Protein AF-A0A7W7DA77-F1 (afdb_monomer_lite)

Secondary structure (DSSP, 8-state):
-----HHHHHHHTSSPP--SSSSHHHHHHHH-TT----HHHHHHHHHHHHHHTTS-S-------TTSS-------------

pLDDT: mean 74.84, std 14.31, range [39.41, 87.75]

Sequence (81 aa):
MTTLTAWEAAARMFEPPVHRWATPGELAAAIDPTTVQTEALHLIDQALVDVAEGRCDRLIVTVPPQEGKAPGSPQSVPCGC

Structure (mmCIF, N/CA/C/O backbone):
data_AF-A0A7W7DA77-F1
#
_entry.id   AF-A0A7W7DA77-F1
#
loop_
_atom_site.group_PDB
_atom_site.id
_atom_site.type_symbol
_atom_site.label_atom_id
_atom_site.label_alt_id
_atom_site.label_comp_id
_atom_site.label_asym_id
_atom_site.label_entity_id
_atom_site.label_seq_id
_atom_site.pdbx_PDB_ins_code
_atom_site.Cartn_x
_atom_site.Cartn_y
_atom_site.Cartn_z
_atom_site.occupancy
_atom_site.B_iso_or_equiv
_atom_site.auth_seq_id
_atom_site.auth_comp_id
_atom_site.auth_asym_id
_atom_site.auth_atom_id
_atom_site.pdbx_PDB_model_num
ATOM 1 N N . MET A 1 1 ? -30.975 21.194 -3.983 1.00 46.53 1 MET A N 1
ATOM 2 C CA . MET A 1 1 ? -29.787 21.571 -3.190 1.00 46.53 1 MET A CA 1
ATOM 3 C C . MET A 1 1 ? -30.115 21.259 -1.738 1.00 46.53 1 MET A C 1
ATOM 5 O O . MET A 1 1 ? -30.772 22.053 -1.083 1.00 46.53 1 MET A O 1
ATOM 9 N N . THR A 1 2 ? -29.831 20.039 -1.292 1.00 60.69 2 THR A N 1
ATOM 10 C CA . THR A 1 2 ? -30.158 19.571 0.062 1.00 60.69 2 THR A CA 1
ATOM 11 C C . THR A 1 2 ? -29.116 20.127 1.028 1.00 60.69 2 THR A C 1
ATOM 13 O O . THR A 1 2 ? -27.956 19.731 0.992 1.00 60.69 2 THR A O 1
ATOM 16 N N . THR A 1 3 ? -29.507 21.107 1.839 1.00 71.81 3 THR A N 1
ATOM 17 C CA . THR A 1 3 ? -28.702 21.616 2.955 1.00 71.81 3 THR A CA 1
ATOM 18 C C . THR A 1 3 ? -28.559 20.517 4.002 1.00 71.81 3 THR A C 1
ATOM 20 O O . THR A 1 3 ? -29.537 20.180 4.666 1.00 71.81 3 THR A O 1
ATOM 23 N N . LEU A 1 4 ? -27.357 19.949 4.116 1.00 79.25 4 LEU A N 1
ATOM 24 C CA . LEU A 1 4 ? -27.015 18.957 5.136 1.00 79.25 4 LEU A CA 1
ATOM 25 C C . LEU A 1 4 ? -27.182 19.570 6.528 1.00 79.25 4 LEU A C 1
ATOM 27 O O . LEU A 1 4 ? -26.783 20.714 6.768 1.00 79.25 4 LEU A O 1
ATOM 31 N N . THR A 1 5 ? -27.762 18.811 7.451 1.00 87.75 5 THR A N 1
ATOM 32 C CA . THR A 1 5 ? -27.847 19.244 8.852 1.00 87.75 5 THR A CA 1
ATOM 33 C C . THR A 1 5 ? -26.468 19.162 9.517 1.00 87.75 5 THR A C 1
ATOM 35 O O . THR A 1 5 ? -25.623 18.364 9.112 1.00 87.75 5 THR A O 1
ATOM 38 N N . ALA A 1 6 ? -26.224 19.954 10.567 1.00 83.38 6 ALA A N 1
ATOM 39 C CA . ALA A 1 6 ? -24.957 19.908 11.312 1.00 83.38 6 ALA A CA 1
ATOM 40 C C . ALA A 1 6 ? -24.633 18.496 11.846 1.00 83.38 6 ALA A C 1
ATOM 42 O O . ALA A 1 6 ? -23.473 18.096 11.887 1.00 83.38 6 ALA A O 1
ATOM 43 N N . TRP A 1 7 ? -25.665 17.721 12.191 1.00 81.38 7 TRP A N 1
ATOM 44 C CA . TRP A 1 7 ? -25.547 16.332 12.634 1.00 81.38 7 TRP A CA 1
ATOM 45 C C . TRP A 1 7 ? -25.141 15.377 11.511 1.00 81.38 7 TRP A C 1
ATOM 47 O O . TRP A 1 7 ? -24.327 14.487 11.726 1.00 81.38 7 TRP A O 1
ATOM 57 N N . GLU A 1 8 ? -25.656 15.586 10.302 1.00 86.69 8 GLU A N 1
ATOM 58 C CA . GLU A 1 8 ? -25.304 14.791 9.123 1.00 86.69 8 GLU A CA 1
ATOM 59 C C . GLU A 1 8 ? -23.869 15.084 8.655 1.00 86.69 8 GLU A C 1
ATOM 61 O O . GLU A 1 8 ? -23.123 14.169 8.311 1.00 86.69 8 GLU A O 1
ATOM 66 N N . ALA A 1 9 ? -23.434 16.348 8.732 1.00 83.62 9 ALA A N 1
ATOM 67 C CA . ALA A 1 9 ? -22.038 16.722 8.503 1.00 83.62 9 ALA A CA 1
ATOM 68 C C . ALA A 1 9 ? -21.096 16.097 9.548 1.00 83.62 9 ALA A C 1
ATOM 70 O O . ALA A 1 9 ? -20.013 15.633 9.196 1.00 83.62 9 ALA A O 1
ATOM 71 N N . ALA A 1 10 ? -21.518 16.042 10.816 1.00 84.12 10 ALA A N 1
ATOM 72 C CA . ALA A 1 10 ? -20.756 15.386 11.873 1.00 84.12 10 ALA A CA 1
ATOM 73 C C . ALA A 1 10 ? -20.675 13.865 11.686 1.00 84.12 10 ALA A C 1
ATOM 75 O O . ALA A 1 10 ? -19.601 13.298 11.863 1.00 84.12 10 ALA A O 1
ATOM 76 N N . ALA A 1 11 ? -21.768 13.213 11.278 1.00 85.50 11 ALA A N 1
ATOM 77 C CA . ALA A 1 11 ? -21.797 11.774 11.019 1.00 85.50 11 ALA A CA 1
ATOM 78 C C . ALA A 1 11 ? -20.791 11.358 9.932 1.00 85.50 11 ALA A C 1
ATOM 80 O O . ALA A 1 11 ? -20.062 10.387 10.121 1.00 85.50 11 ALA A O 1
ATOM 81 N N . ARG A 1 12 ? -20.660 12.149 8.857 1.00 80.81 12 ARG A N 1
ATOM 82 C CA . ARG A 1 12 ? -19.684 11.894 7.781 1.00 80.81 12 ARG A CA 1
ATOM 83 C C . ARG A 1 12 ? -18.224 11.936 8.225 1.00 80.81 12 ARG A C 1
ATOM 85 O O . ARG A 1 12 ? -17.385 11.330 7.574 1.00 80.81 12 ARG A O 1
ATOM 92 N N . MET A 1 13 ? -17.898 12.626 9.319 1.00 81.81 13 MET A N 1
ATOM 93 C CA . MET A 1 13 ? -16.529 12.614 9.853 1.00 81.81 13 MET A CA 1
ATOM 94 C C . MET A 1 13 ? -16.158 11.271 10.496 1.00 81.81 13 MET A C 1
ATOM 96 O O . MET A 1 13 ? -14.975 10.991 10.662 1.00 81.81 13 MET A O 1
ATOM 100 N N . PHE A 1 14 ? -17.155 10.460 10.864 1.00 81.56 14 PHE A N 1
ATOM 101 C CA . PHE A 1 14 ? -16.971 9.124 11.435 1.00 81.56 14 PHE A CA 1
ATOM 102 C C . PHE A 1 14 ? -17.149 8.004 10.404 1.00 81.56 14 PHE A C 1
ATOM 104 O O . PHE A 1 14 ? -16.939 6.837 10.734 1.00 81.56 14 PHE A O 1
ATOM 111 N N . GLU A 1 15 ? -17.547 8.332 9.173 1.00 83.00 15 GLU A N 1
ATOM 112 C CA . GLU A 1 15 ? -17.589 7.355 8.091 1.00 83.00 15 GLU A CA 1
ATOM 113 C C . GLU A 1 15 ? -16.157 6.923 7.744 1.00 83.00 15 GLU A C 1
ATOM 115 O O . GLU A 1 15 ? -15.250 7.762 7.697 1.00 83.00 15 GLU A O 1
ATOM 120 N N . PRO A 1 16 ? -15.921 5.619 7.515 1.00 76.44 16 PRO A N 1
ATOM 121 C CA . PRO A 1 16 ? -14.607 5.152 7.113 1.00 76.44 16 PRO A CA 1
ATOM 122 C C . PRO A 1 16 ? -14.197 5.840 5.802 1.00 76.44 16 PRO A C 1
ATOM 124 O O . PRO A 1 16 ? -15.027 5.978 4.896 1.00 76.44 16 PRO A O 1
ATOM 127 N N . PRO A 1 17 ? -12.934 6.288 5.680 1.00 73.69 17 PRO A N 1
ATOM 128 C CA . PRO A 1 17 ? -12.471 6.962 4.479 1.00 73.69 17 PRO A CA 1
ATOM 129 C C . PRO A 1 17 ? -12.636 6.035 3.275 1.00 73.69 17 PRO A C 1
ATOM 131 O O . PRO A 1 17 ? -12.121 4.919 3.243 1.00 73.69 17 PRO A O 1
ATOM 134 N N . VAL A 1 18 ? -13.371 6.504 2.268 1.00 76.12 18 VAL A N 1
ATOM 135 C CA . VAL A 1 18 ? -13.539 5.759 1.021 1.00 76.12 18 VAL A CA 1
ATOM 136 C C . VAL A 1 18 ? -12.281 5.956 0.183 1.00 76.12 18 VAL A C 1
ATOM 138 O O . VAL A 1 18 ? -12.049 7.032 -0.374 1.00 76.12 18 VAL A O 1
ATOM 141 N N . HIS A 1 19 ? -11.455 4.918 0.090 1.00 77.56 19 HIS A N 1
ATOM 142 C CA . HIS A 1 19 ? -10.310 4.910 -0.812 1.00 77.56 19 HIS A CA 1
ATOM 143 C C . HIS A 1 19 ? -10.793 4.700 -2.249 1.00 77.56 19 HIS A C 1
ATOM 145 O O . HIS A 1 19 ? -11.471 3.726 -2.563 1.00 77.56 19 HIS A O 1
ATOM 151 N N . ARG A 1 20 ? -10.469 5.648 -3.133 1.00 82.44 20 ARG A N 1
ATOM 152 C CA . ARG A 1 20 ? -10.875 5.603 -4.546 1.00 82.44 20 ARG A CA 1
ATOM 153 C C . ARG A 1 20 ? -10.141 4.523 -5.352 1.00 82.44 20 ARG A C 1
ATOM 155 O O . ARG A 1 20 ? -10.678 4.069 -6.356 1.00 82.44 20 ARG A O 1
ATOM 162 N N . TRP A 1 21 ? -8.931 4.160 -4.936 1.00 8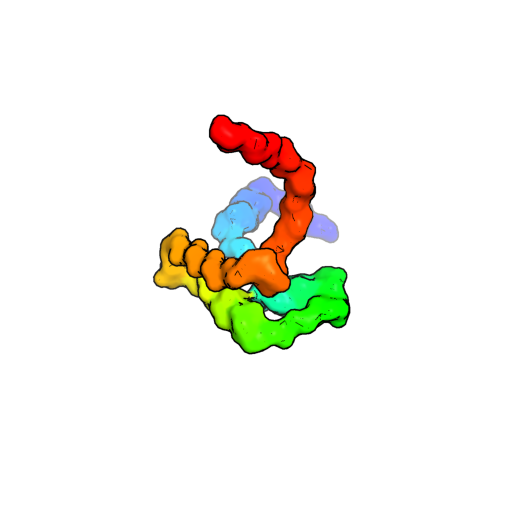2.44 21 TRP A N 1
ATOM 163 C CA . TRP A 1 21 ? -8.064 3.189 -5.605 1.00 82.44 21 TRP A CA 1
ATOM 164 C C . TRP A 1 21 ? -7.808 2.010 -4.677 1.00 82.44 21 TRP A C 1
ATOM 166 O O . TRP A 1 21 ? -7.674 2.215 -3.467 1.00 82.44 21 TRP A O 1
ATOM 176 N N . ALA A 1 22 ? -7.753 0.803 -5.240 1.00 80.25 22 ALA A N 1
ATOM 177 C CA . ALA A 1 22 ? -7.565 -0.419 -4.468 1.00 80.25 22 ALA A CA 1
ATOM 178 C C . ALA A 1 22 ? -6.101 -0.601 -4.050 1.00 80.25 22 ALA A C 1
ATOM 180 O O . ALA A 1 22 ? -5.834 -1.115 -2.967 1.00 80.25 22 ALA A O 1
ATOM 181 N N . THR A 1 23 ? -5.155 -0.143 -4.879 1.00 80.69 23 THR A N 1
ATOM 182 C CA . THR A 1 23 ? -3.721 -0.192 -4.567 1.00 80.69 23 THR A CA 1
ATOM 183 C C . THR A 1 23 ? -3.022 1.147 -4.821 1.00 80.69 23 THR A C 1
ATOM 185 O O . THR A 1 23 ? -3.460 1.944 -5.661 1.00 80.69 23 THR A O 1
ATOM 188 N N . PRO A 1 24 ? -1.901 1.422 -4.132 1.00 79.50 24 PRO A N 1
ATOM 189 C CA . PRO A 1 24 ? -1.079 2.593 -4.426 1.00 79.50 24 PRO A CA 1
ATOM 190 C C . PRO A 1 24 ? -0.519 2.597 -5.860 1.00 79.50 24 PRO A C 1
ATOM 192 O O . PRO A 1 24 ? -0.383 3.670 -6.449 1.00 79.50 24 PRO A O 1
ATOM 195 N N . GLY A 1 25 ? -0.268 1.436 -6.468 1.00 78.81 25 GLY A N 1
ATOM 196 C CA . GLY A 1 25 ? 0.148 1.336 -7.868 1.00 78.81 25 GLY A CA 1
ATOM 197 C C . GLY A 1 25 ? -0.909 1.801 -8.867 1.00 78.81 25 G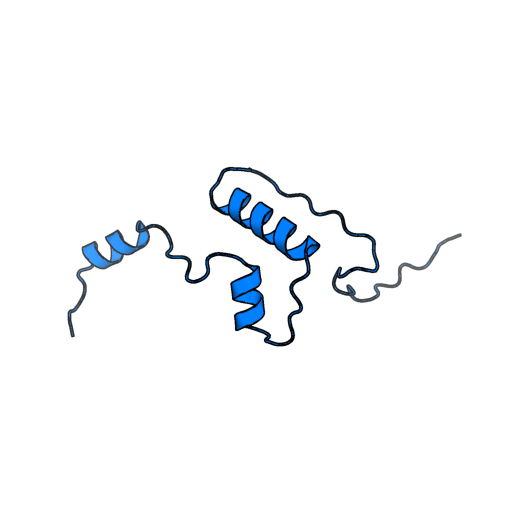LY A C 1
ATOM 198 O O . GLY A 1 25 ? -0.563 2.439 -9.865 1.00 78.81 25 GLY A O 1
ATOM 199 N N . GLU A 1 26 ? -2.196 1.573 -8.585 1.00 81.50 26 GLU A N 1
ATOM 200 C CA . GLU A 1 26 ? -3.299 2.130 -9.385 1.00 81.50 26 GLU A CA 1
ATOM 201 C C . GLU A 1 26 ? -3.355 3.657 -9.285 1.00 81.50 26 GLU A C 1
ATOM 203 O O . GLU A 1 26 ? -3.567 4.343 -10.288 1.00 81.50 26 GLU A O 1
ATOM 208 N N . LEU A 1 27 ? -3.123 4.201 -8.086 1.00 83.50 27 LEU A N 1
ATOM 209 C CA . LEU A 1 27 ? -2.993 5.643 -7.888 1.00 83.50 27 LEU A CA 1
ATOM 210 C C . LEU A 1 27 ? -1.797 6.199 -8.677 1.00 83.50 27 LEU A C 1
ATOM 212 O O . LEU A 1 27 ? -1.934 7.220 -9.351 1.00 83.50 27 LEU A O 1
ATOM 216 N N . ALA A 1 28 ? -0.645 5.529 -8.631 1.00 80.12 28 ALA A N 1
ATOM 217 C CA . ALA A 1 28 ? 0.557 5.963 -9.336 1.00 80.12 28 ALA A CA 1
ATOM 218 C C . ALA A 1 28 ? 0.351 5.991 -10.859 1.00 80.12 28 ALA A C 1
ATOM 220 O O . ALA A 1 28 ? 0.661 6.997 -11.493 1.00 80.12 28 ALA A O 1
ATOM 221 N N . ALA A 1 29 ? -0.266 4.952 -11.433 1.00 83.69 29 ALA A N 1
ATOM 222 C CA . ALA A 1 29 ? -0.600 4.910 -12.858 1.00 83.69 29 ALA A CA 1
ATOM 223 C C . ALA A 1 29 ? -1.629 5.982 -13.265 1.00 83.69 29 ALA A C 1
ATOM 225 O O . ALA A 1 29 ? -1.588 6.493 -14.384 1.00 83.69 29 ALA A O 1
ATOM 226 N N . ALA A 1 30 ? -2.551 6.338 -12.363 1.00 83.06 30 ALA A N 1
ATOM 227 C CA . ALA A 1 30 ? -3.521 7.404 -12.601 1.00 83.06 30 ALA A CA 1
ATOM 228 C C . ALA A 1 30 ? -2.895 8.812 -12.556 1.00 83.06 30 ALA A C 1
ATOM 230 O O . ALA A 1 30 ? -3.402 9.714 -13.224 1.00 83.06 30 ALA A O 1
ATOM 231 N N . ILE A 1 31 ? -1.828 9.011 -11.772 1.00 85.19 31 ILE A N 1
ATOM 232 C CA . ILE A 1 31 ? -1.098 10.286 -11.676 1.00 85.19 31 ILE A CA 1
ATOM 233 C C . ILE A 1 31 ? -0.106 10.436 -12.832 1.00 85.19 31 ILE A C 1
ATOM 235 O O . ILE A 1 31 ? -0.083 11.478 -13.486 1.00 85.19 31 ILE A O 1
ATOM 239 N N . ASP A 1 32 ? 0.711 9.411 -13.070 1.00 81.50 32 ASP A N 1
ATOM 240 C CA . ASP A 1 32 ? 1.730 9.394 -14.112 1.00 81.50 32 ASP A CA 1
ATOM 241 C C . ASP A 1 32 ? 1.578 8.126 -14.972 1.00 81.50 32 ASP A C 1
ATOM 243 O O . ASP A 1 32 ? 1.939 7.030 -14.529 1.00 81.50 32 ASP A O 1
ATOM 247 N N . PRO A 1 33 ? 1.089 8.250 -16.220 1.00 81.69 33 PRO A N 1
ATOM 248 C CA . PRO A 1 33 ? 0.897 7.113 -17.116 1.00 81.69 33 PRO A CA 1
ATOM 249 C C . PRO A 1 33 ? 2.215 6.497 -17.611 1.00 81.69 33 PRO A C 1
ATOM 251 O O . PRO A 1 33 ? 2.187 5.440 -18.237 1.00 81.69 33 PRO A O 1
ATOM 254 N N . THR A 1 34 ? 3.366 7.133 -17.356 1.00 83.06 34 THR A N 1
ATOM 255 C CA . THR A 1 34 ? 4.691 6.557 -17.640 1.00 83.06 34 THR A CA 1
ATOM 256 C C . THR A 1 34 ? 5.194 5.644 -16.521 1.00 83.06 34 THR A C 1
ATOM 258 O O . THR A 1 34 ? 6.221 4.983 -16.684 1.00 83.06 34 THR A O 1
ATOM 261 N N . THR A 1 35 ? 4.456 5.556 -15.409 1.00 80.06 35 THR A N 1
ATOM 262 C CA . THR A 1 35 ? 4.765 4.651 -14.300 1.00 80.06 35 THR A CA 1
ATOM 263 C C . THR A 1 35 ? 4.778 3.203 -14.783 1.00 80.06 35 THR A C 1
ATOM 265 O O . THR A 1 35 ? 3.744 2.633 -15.132 1.00 80.06 35 THR A O 1
ATOM 268 N N . VAL A 1 36 ? 5.955 2.579 -14.750 1.00 81.44 36 VAL A N 1
ATOM 269 C CA . VAL A 1 36 ? 6.107 1.145 -15.006 1.00 81.44 36 VAL A CA 1
ATOM 270 C C . VAL A 1 36 ? 5.939 0.399 -13.690 1.00 81.44 36 VAL A C 1
ATOM 272 O O . VAL A 1 36 ? 6.803 0.457 -12.817 1.00 81.44 36 VAL A O 1
ATOM 275 N N . GLN A 1 37 ? 4.827 -0.320 -13.559 1.00 80.75 37 GLN A N 1
ATOM 276 C CA . GLN A 1 37 ? 4.617 -1.246 -12.451 1.00 80.75 37 GLN A CA 1
ATOM 277 C C . GLN A 1 37 ? 5.458 -2.504 -12.672 1.00 80.75 37 GLN A C 1
ATOM 279 O O . GLN A 1 37 ? 5.270 -3.232 -13.647 1.00 80.75 37 GLN A O 1
ATOM 284 N N . THR A 1 38 ? 6.417 -2.735 -11.780 1.00 84.94 38 THR A N 1
ATOM 285 C CA . THR A 1 38 ? 7.252 -3.940 -11.761 1.00 84.94 38 THR A CA 1
ATOM 286 C C . THR A 1 38 ? 6.721 -4.922 -10.720 1.00 84.94 38 THR A C 1
ATOM 288 O O . THR A 1 38 ? 6.024 -4.528 -9.787 1.00 84.94 38 THR A O 1
ATOM 291 N N . GLU A 1 39 ? 7.085 -6.201 -10.830 1.00 84.62 39 GLU A N 1
ATOM 292 C CA . GLU A 1 39 ? 6.670 -7.224 -9.854 1.00 84.62 39 GLU A CA 1
ATOM 293 C C . GLU A 1 39 ? 7.077 -6.854 -8.415 1.00 84.62 39 GLU A C 1
ATOM 295 O O . GLU A 1 39 ? 6.323 -7.047 -7.466 1.00 84.62 39 GLU A O 1
ATOM 300 N N . ALA A 1 40 ? 8.248 -6.232 -8.249 1.00 83.56 40 ALA A N 1
ATOM 301 C CA . ALA A 1 40 ? 8.707 -5.747 -6.951 1.00 83.56 40 ALA A CA 1
ATOM 302 C C . ALA A 1 40 ? 7.815 -4.624 -6.389 1.00 83.56 40 ALA A C 1
ATOM 304 O O . ALA A 1 40 ? 7.547 -4.602 -5.188 1.00 83.56 40 ALA A O 1
ATOM 305 N N . LEU A 1 41 ? 7.330 -3.713 -7.240 1.00 85.06 41 LEU A N 1
ATOM 306 C CA . LEU A 1 41 ? 6.396 -2.663 -6.825 1.00 85.06 41 LEU A CA 1
ATOM 307 C C . LEU A 1 41 ? 5.034 -3.241 -6.435 1.00 85.06 41 LEU A C 1
ATOM 309 O O . LEU A 1 41 ? 4.459 -2.788 -5.451 1.00 85.06 41 LEU A O 1
ATOM 313 N N . HIS A 1 42 ? 4.573 -4.299 -7.107 1.00 84.56 42 HIS A N 1
ATOM 314 C CA . HIS A 1 42 ? 3.335 -4.979 -6.725 1.00 84.56 42 HIS A CA 1
ATOM 315 C C . HIS A 1 42 ? 3.413 -5.583 -5.312 1.00 84.56 42 HIS A C 1
ATOM 317 O O . HIS A 1 42 ? 2.472 -5.464 -4.528 1.00 84.56 42 HIS A O 1
ATOM 323 N N . LEU A 1 43 ? 4.556 -6.175 -4.948 1.00 86.75 43 LEU A N 1
ATOM 324 C CA . LEU A 1 43 ? 4.781 -6.691 -3.592 1.00 86.75 43 LEU A CA 1
ATOM 325 C C . LEU A 1 43 ? 4.792 -5.574 -2.539 1.00 86.75 43 LEU A C 1
ATOM 327 O O . LEU A 1 43 ? 4.261 -5.753 -1.442 1.00 86.75 43 LEU A O 1
ATOM 331 N N . ILE A 1 44 ? 5.373 -4.418 -2.871 1.00 87.00 44 ILE A N 1
ATOM 332 C CA . ILE A 1 44 ? 5.364 -3.242 -1.992 1.00 87.00 44 ILE A CA 1
ATOM 333 C C . ILE A 1 44 ? 3.937 -2.698 -1.840 1.00 87.00 44 ILE A C 1
ATOM 335 O O . ILE A 1 44 ? 3.536 -2.385 -0.721 1.00 87.00 44 ILE A O 1
ATOM 339 N N . ASP A 1 45 ? 3.154 -2.637 -2.918 1.00 86.88 45 ASP A N 1
ATOM 340 C CA . ASP A 1 45 ? 1.755 -2.200 -2.885 1.00 86.88 45 ASP A CA 1
ATOM 341 C C . ASP A 1 45 ? 0.904 -3.069 -1.962 1.00 86.88 45 ASP A C 1
ATOM 343 O O . ASP A 1 45 ? 0.174 -2.536 -1.128 1.00 86.88 45 ASP A O 1
ATOM 347 N N . GLN A 1 46 ? 1.022 -4.395 -2.066 1.00 86.56 46 GLN A N 1
ATOM 348 C CA . GLN A 1 46 ? 0.294 -5.312 -1.185 1.00 86.56 46 GLN A CA 1
ATOM 349 C C . GLN A 1 46 ? 0.690 -5.112 0.279 1.00 86.56 46 GLN A C 1
ATOM 351 O O . GLN A 1 46 ? -0.174 -4.991 1.144 1.00 86.56 46 GLN A O 1
ATOM 356 N N . ALA A 1 47 ? 1.987 -4.968 0.557 1.00 86.12 47 ALA A N 1
ATOM 357 C CA . ALA A 1 47 ? 2.458 -4.714 1.912 1.00 86.12 47 ALA A CA 1
ATOM 358 C C . ALA A 1 47 ? 1.975 -3.357 2.464 1.00 86.12 47 ALA A C 1
ATOM 360 O O . ALA A 1 47 ? 1.728 -3.225 3.663 1.00 86.12 47 ALA A O 1
ATOM 361 N N . LEU A 1 48 ? 1.816 -2.342 1.609 1.00 86.44 48 LEU A N 1
ATOM 362 C CA . LEU A 1 48 ? 1.232 -1.054 1.992 1.00 86.44 48 LEU A CA 1
ATOM 363 C C . LEU A 1 48 ? -0.269 -1.167 2.280 1.00 86.44 48 LEU A C 1
ATOM 365 O O . LEU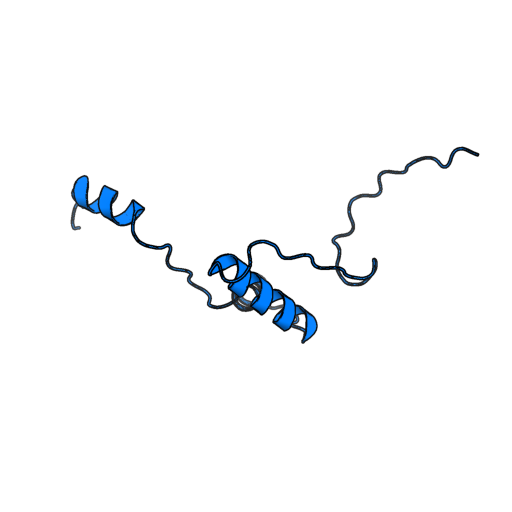 A 1 48 ? -0.738 -0.568 3.249 1.00 86.44 48 LEU A O 1
ATOM 369 N N . VAL A 1 49 ? -1.008 -1.950 1.488 1.00 87.69 49 VAL A N 1
ATOM 370 C CA . VAL A 1 49 ? -2.426 -2.254 1.748 1.00 87.69 49 VAL A CA 1
ATOM 371 C C . VAL A 1 49 ? -2.573 -3.000 3.075 1.00 87.69 49 VAL A C 1
ATOM 373 O O . VAL A 1 49 ? -3.407 -2.624 3.894 1.00 87.69 49 VAL A O 1
ATOM 376 N N . ASP A 1 50 ? -1.713 -3.981 3.349 1.00 85.25 50 ASP A N 1
ATOM 377 C CA . ASP A 1 50 ? -1.707 -4.720 4.616 1.00 85.25 50 ASP A CA 1
ATOM 378 C C . ASP A 1 50 ? -1.491 -3.808 5.830 1.00 85.25 50 ASP A C 1
ATOM 380 O O . ASP A 1 50 ? -2.126 -3.998 6.870 1.00 85.25 50 ASP A O 1
ATOM 384 N N . VAL A 1 51 ? -0.623 -2.799 5.708 1.00 86.75 51 VAL A N 1
ATOM 385 C CA . VAL A 1 51 ? -0.427 -1.799 6.767 1.00 86.75 51 VAL A CA 1
ATOM 386 C C . VAL A 1 51 ? -1.648 -0.893 6.912 1.00 86.75 51 VAL A C 1
ATOM 388 O O . VAL A 1 51 ? -2.089 -0.634 8.030 1.00 86.75 51 VAL A O 1
ATOM 391 N N . ALA A 1 52 ? -2.221 -0.426 5.802 1.00 84.62 52 ALA A N 1
ATOM 392 C CA . ALA A 1 52 ? -3.388 0.454 5.824 1.00 84.62 52 ALA A CA 1
ATOM 393 C C . ALA A 1 52 ? -4.635 -0.231 6.411 1.00 84.62 52 ALA A C 1
ATOM 395 O O . ALA A 1 52 ? -5.395 0.396 7.146 1.00 84.62 52 ALA A O 1
ATOM 396 N N . GLU A 1 53 ? -4.818 -1.522 6.136 1.00 86.88 53 GLU A N 1
ATOM 397 C CA . GLU A 1 53 ? -5.922 -2.334 6.663 1.00 86.88 53 GLU A CA 1
ATOM 398 C C . GLU A 1 53 ? -5.640 -2.882 8.076 1.00 86.88 53 GLU A C 1
ATOM 400 O O . GLU A 1 53 ? -6.460 -3.610 8.636 1.00 86.88 53 GLU A O 1
ATOM 405 N N . GLY A 1 54 ? -4.497 -2.525 8.675 1.00 85.38 54 GLY A N 1
ATOM 406 C CA . GLY A 1 54 ? -4.140 -2.888 10.048 1.00 85.38 54 GLY A CA 1
ATOM 407 C C . GLY A 1 54 ? -3.749 -4.356 10.233 1.00 85.38 54 GLY A C 1
ATOM 408 O O . GLY A 1 54 ? -3.754 -4.852 11.359 1.00 85.38 54 GLY A O 1
ATOM 409 N N . ARG A 1 55 ? -3.405 -5.071 9.153 1.00 86.06 55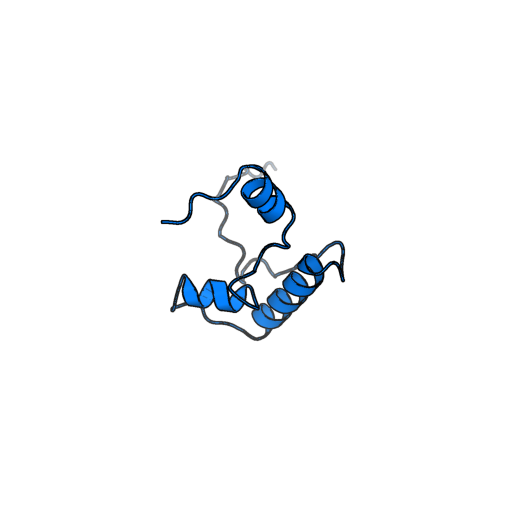 ARG A N 1
ATOM 410 C CA . ARG A 1 55 ? -2.845 -6.432 9.228 1.00 86.06 55 ARG A CA 1
ATOM 411 C C . ARG A 1 55 ? -1.388 -6.432 9.698 1.00 86.06 55 ARG A C 1
ATOM 413 O O . ARG A 1 55 ? -0.938 -7.433 10.252 1.00 86.06 55 ARG A O 1
ATOM 420 N N . CYS A 1 56 ? -0.678 -5.320 9.497 1.00 79.94 56 CYS A N 1
ATOM 421 C CA . CYS A 1 56 ? 0.724 -5.130 9.867 1.00 79.94 56 CYS A CA 1
ATOM 422 C C . CYS A 1 56 ? 0.955 -3.721 10.446 1.00 79.94 56 CYS A C 1
ATOM 424 O O . CYS A 1 56 ? 0.560 -2.735 9.838 1.00 79.94 56 CYS A O 1
ATOM 426 N N . ASP A 1 57 ? 1.670 -3.596 11.570 1.00 78.19 57 ASP A N 1
ATOM 427 C CA . ASP A 1 57 ? 1.903 -2.284 12.211 1.00 78.19 57 ASP A CA 1
ATOM 428 C C . ASP A 1 57 ? 3.025 -1.458 11.553 1.00 78.19 57 ASP A C 1
ATOM 430 O O . ASP A 1 57 ? 3.092 -0.235 11.697 1.00 78.19 57 ASP A O 1
ATOM 434 N N . ARG A 1 58 ? 3.977 -2.121 10.880 1.00 81.81 58 ARG A N 1
ATOM 435 C CA . ARG A 1 58 ? 5.166 -1.472 10.309 1.00 81.81 58 ARG A CA 1
ATOM 436 C C . ARG A 1 58 ? 5.689 -2.223 9.087 1.00 81.81 58 ARG A C 1
ATOM 438 O O . ARG A 1 58 ? 5.946 -3.420 9.161 1.00 81.81 58 ARG A O 1
ATOM 445 N N . LEU A 1 59 ? 5.958 -1.480 8.012 1.00 83.50 59 LEU A N 1
ATOM 446 C CA . LEU A 1 59 ? 6.645 -1.957 6.809 1.00 83.50 59 LEU A CA 1
ATOM 447 C C . LEU A 1 59 ? 8.044 -1.333 6.711 1.00 83.50 59 LEU A C 1
ATOM 449 O O . LEU A 1 59 ? 8.197 -0.117 6.825 1.00 83.50 59 LEU A O 1
ATOM 453 N N . ILE A 1 60 ? 9.066 -2.162 6.488 1.00 86.25 60 ILE A N 1
ATOM 454 C CA . ILE A 1 60 ? 10.436 -1.727 6.183 1.00 86.25 60 ILE A CA 1
ATOM 455 C C . ILE A 1 60 ? 10.775 -2.214 4.775 1.00 86.25 60 ILE A C 1
ATOM 457 O O . ILE A 1 60 ? 10.814 -3.417 4.532 1.00 86.25 60 ILE A O 1
ATOM 461 N N . VAL A 1 61 ? 11.053 -1.284 3.861 1.00 82.25 61 VAL A N 1
ATOM 462 C CA . VAL A 1 61 ? 11.458 -1.588 2.482 1.00 82.25 61 VAL A CA 1
ATOM 463 C C . VAL A 1 61 ? 12.960 -1.337 2.353 1.00 82.25 61 VAL A C 1
ATOM 465 O O . VAL A 1 61 ? 13.427 -0.217 2.559 1.00 82.25 61 VAL A O 1
ATOM 468 N N . THR A 1 62 ? 13.725 -2.382 2.035 1.00 79.50 62 THR A N 1
ATOM 469 C CA . THR A 1 62 ? 15.173 -2.278 1.797 1.00 79.50 62 THR A CA 1
ATOM 470 C C . THR A 1 62 ? 15.436 -2.459 0.312 1.00 79.50 62 THR A C 1
ATOM 472 O O . THR A 1 62 ? 15.202 -3.534 -0.228 1.00 79.50 62 THR A O 1
ATOM 475 N N . VAL A 1 63 ? 15.923 -1.407 -0.341 1.00 74.62 63 VAL A N 1
ATOM 476 C CA . VAL A 1 63 ? 16.240 -1.393 -1.775 1.00 74.62 63 VAL A CA 1
ATOM 477 C C . VAL A 1 63 ? 17.719 -1.030 -1.940 1.00 74.62 63 VAL A C 1
ATOM 479 O O . VAL A 1 63 ? 18.192 -0.143 -1.216 1.00 74.62 63 VAL A O 1
ATOM 482 N N . PRO A 1 64 ? 18.479 -1.686 -2.839 1.00 67.31 64 PRO A N 1
ATOM 483 C CA . PRO A 1 64 ? 19.854 -1.291 -3.123 1.00 67.31 64 PRO A CA 1
ATOM 484 C C . PRO A 1 64 ? 19.919 0.161 -3.642 1.00 67.31 64 PRO A C 1
ATOM 486 O O . PRO A 1 64 ? 18.989 0.635 -4.296 1.00 67.31 64 PRO A O 1
ATOM 489 N N . PRO A 1 65 ? 21.019 0.895 -3.380 1.00 57.47 65 PRO A N 1
ATOM 490 C CA . PRO A 1 65 ? 21.107 2.354 -3.542 1.00 57.47 65 PRO A CA 1
ATOM 491 C C . PRO A 1 65 ? 20.928 2.903 -4.971 1.00 57.47 65 PRO A C 1
ATOM 493 O O . PRO A 1 65 ? 20.950 4.118 -5.143 1.00 57.47 65 PRO A O 1
ATOM 496 N N . GLN A 1 66 ? 20.747 2.057 -5.988 1.00 59.41 66 GLN A N 1
ATOM 497 C CA . GLN A 1 66 ? 20.572 2.467 -7.387 1.00 59.41 66 GLN A CA 1
ATOM 498 C C . GLN A 1 66 ? 19.188 2.146 -7.974 1.00 59.41 66 GLN A C 1
ATOM 500 O O . GLN A 1 66 ? 18.911 2.551 -9.098 1.00 59.41 66 GLN A O 1
ATOM 505 N N . GLU A 1 67 ? 18.294 1.489 -7.229 1.00 57.53 67 GLU A N 1
ATOM 506 C CA . GLU A 1 67 ? 16.983 1.050 -7.737 1.00 57.53 67 GLU A CA 1
ATOM 507 C C . GLU A 1 67 ? 15.823 1.861 -7.141 1.00 57.53 67 GLU A C 1
ATOM 509 O O . GLU A 1 67 ? 14.866 1.323 -6.599 1.00 57.53 67 GLU A O 1
ATOM 514 N N . GLY A 1 68 ? 15.888 3.191 -7.248 1.00 50.84 68 GLY A N 1
ATOM 515 C CA . GLY A 1 68 ? 14.698 4.025 -7.025 1.00 50.84 68 GLY A CA 1
ATOM 516 C C . GLY A 1 68 ? 14.555 4.659 -5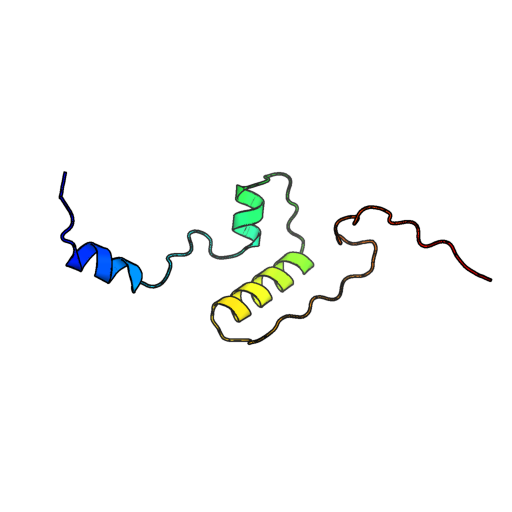.641 1.00 50.84 68 GLY A C 1
ATOM 517 O O . GLY A 1 68 ? 13.455 5.051 -5.255 1.00 50.84 68 GLY A O 1
ATOM 518 N N . LYS A 1 69 ? 15.651 4.873 -4.904 1.00 58.00 69 LYS A N 1
ATOM 519 C CA . LYS A 1 69 ? 15.651 5.952 -3.907 1.00 58.00 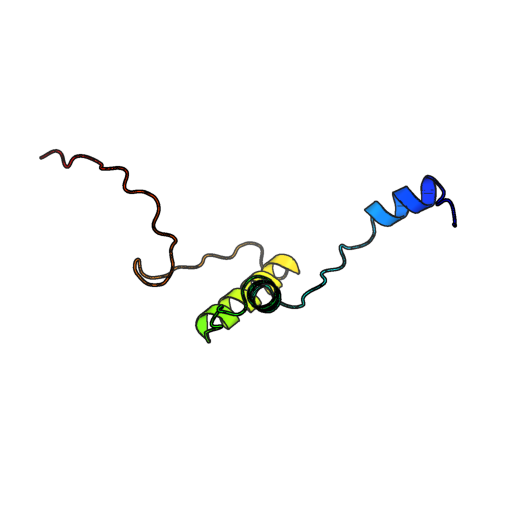69 LYS A CA 1
ATOM 520 C C . LYS A 1 69 ? 15.805 7.267 -4.669 1.00 58.00 69 LYS A C 1
ATOM 522 O O . LYS A 1 69 ? 16.754 7.405 -5.438 1.00 58.00 69 LYS A O 1
ATOM 527 N N . ALA A 1 70 ? 14.885 8.215 -4.475 1.00 47.19 70 ALA A N 1
ATOM 528 C CA . ALA A 1 70 ? 15.032 9.566 -5.012 1.00 47.19 70 ALA A CA 1
ATOM 529 C C . ALA A 1 70 ? 16.475 10.050 -4.768 1.00 47.19 70 ALA A C 1
ATOM 531 O O . ALA A 1 70 ? 16.958 9.882 -3.638 1.00 47.19 70 ALA A O 1
ATOM 532 N N . PRO A 1 71 ? 17.183 10.600 -5.775 1.00 44.97 71 PRO A N 1
ATOM 533 C CA . PRO A 1 71 ? 18.501 11.168 -5.560 1.00 44.97 71 PRO A CA 1
ATOM 534 C C . PRO A 1 71 ? 18.326 12.374 -4.639 1.00 44.97 71 PRO A C 1
ATOM 536 O O . PRO A 1 71 ? 18.028 13.486 -5.069 1.00 44.97 71 PRO A O 1
ATOM 539 N N . GLY A 1 72 ? 18.441 12.127 -3.335 1.00 43.81 72 GLY A N 1
ATOM 540 C CA . GLY A 1 72 ? 18.567 13.170 -2.339 1.00 43.81 72 GLY A CA 1
ATOM 541 C C . GLY A 1 72 ? 19.760 14.025 -2.737 1.00 43.81 72 GLY A C 1
ATOM 542 O O . GLY A 1 72 ? 20.841 13.496 -2.989 1.00 43.81 72 GLY A O 1
ATOM 543 N N . SER A 1 73 ? 19.524 15.330 -2.850 1.00 39.41 73 SER A N 1
ATOM 544 C CA . SER A 1 73 ? 20.517 16.379 -3.089 1.00 39.41 73 SER A CA 1
ATOM 545 C C . SER A 1 73 ? 21.905 16.037 -2.520 1.00 39.41 73 SER A C 1
ATOM 547 O O . SER A 1 73 ? 21.980 15.610 -1.361 1.00 39.41 73 SER A O 1
ATOM 549 N N . PRO A 1 74 ? 23.005 16.284 -3.253 1.00 43.22 74 PRO A N 1
ATOM 550 C CA . PRO A 1 74 ? 24.342 16.007 -2.759 1.00 43.22 74 PRO A CA 1
ATOM 551 C C . PRO A 1 74 ? 24.691 17.051 -1.696 1.00 43.22 74 PRO A C 1
ATOM 553 O O . PRO A 1 74 ? 25.168 18.137 -2.013 1.00 43.22 74 PRO A O 1
ATOM 556 N N . GLN A 1 75 ? 24.454 16.753 -0.421 1.00 58.50 75 GLN A N 1
ATOM 557 C CA . GLN A 1 75 ? 25.184 17.447 0.633 1.00 58.50 75 GLN A CA 1
ATOM 558 C C . GLN A 1 75 ? 26.556 16.787 0.723 1.00 58.50 75 GLN A C 1
ATOM 560 O O . GLN A 1 75 ? 26.710 15.674 1.223 1.00 58.50 75 GLN A O 1
ATOM 565 N N . SER A 1 76 ? 27.545 17.468 0.149 1.00 51.03 76 SER A N 1
ATOM 566 C CA . SER A 1 76 ? 28.958 17.144 0.271 1.00 51.03 76 SER A CA 1
ATOM 567 C C . SER A 1 76 ? 29.359 17.149 1.746 1.00 51.03 76 SER A C 1
ATOM 569 O O . SER A 1 76 ? 29.522 18.212 2.345 1.00 51.03 76 SER A O 1
ATOM 571 N N . VAL A 1 77 ? 29.538 15.971 2.332 1.00 56.38 77 VAL A N 1
ATOM 572 C CA . VAL A 1 77 ? 30.325 15.815 3.556 1.00 56.38 77 VAL A CA 1
ATOM 573 C C . VAL A 1 77 ? 31.798 15.765 3.141 1.00 56.38 77 VAL A C 1
ATOM 575 O O . VAL A 1 77 ? 32.174 14.864 2.388 1.00 56.38 77 VAL A O 1
ATOM 578 N N . PRO A 1 78 ? 32.644 16.731 3.544 1.00 52.16 78 PRO A N 1
ATOM 579 C CA . PRO A 1 78 ? 34.061 16.638 3.253 1.00 52.16 78 PRO A CA 1
ATOM 580 C C . PRO A 1 78 ? 34.646 15.472 4.047 1.00 52.16 78 PRO A C 1
ATOM 582 O O . PRO A 1 78 ? 34.479 15.376 5.261 1.00 52.16 78 PRO A O 1
ATOM 585 N N . CYS A 1 79 ? 35.314 14.578 3.323 1.00 43.84 79 CYS A N 1
ATOM 586 C CA . CYS A 1 79 ? 36.095 13.489 3.879 1.00 43.84 79 CYS A CA 1
ATOM 587 C C . CYS A 1 79 ? 37.257 14.093 4.684 1.00 43.84 79 CYS A C 1
ATOM 589 O O . CYS A 1 79 ? 38.132 14.742 4.111 1.00 43.84 79 CYS A O 1
ATOM 591 N N . GLY A 1 80 ? 37.225 13.934 6.006 1.00 46.66 80 GLY A N 1
ATOM 592 C CA . GLY A 1 80 ? 38.360 14.211 6.878 1.00 46.66 80 GLY A CA 1
ATOM 593 C C . GLY A 1 80 ? 39.196 12.946 7.014 1.00 46.66 80 GLY A C 1
ATOM 594 O O . GLY A 1 80 ? 38.676 11.929 7.470 1.00 46.66 80 GLY A O 1
ATOM 595 N N . CYS A 1 81 ? 40.448 13.026 6.564 1.00 41.44 81 CYS A N 1
ATOM 596 C CA . CYS A 1 81 ? 41.517 12.098 6.924 1.00 41.44 81 CYS A CA 1
ATOM 597 C C . CYS A 1 81 ? 41.699 12.004 8.444 1.00 41.44 81 CYS A C 1
ATOM 599 O O . CYS A 1 81 ? 41.447 13.023 9.129 1.00 41.44 81 CYS A O 1
#

Radius of gyration: 20.24 Å; chains: 1; bounding box: 72×29×30 Å

Foldseek 3Di:
DDDDDPVRVVVVVVPDDDDPDPWVLVVVCVVPVVDDDDPVNVVVRVVVSCCVVPVDVDDDDDDPPPDDDPPDDDPDDDDDD

Organism: NCBI:txid795645